Protein AF-A0A3A8ZY43-F1 (afdb_monomer_lite)

Foldseek 3Di:
DDDPDDAFAKKAFAQPDDQVDAAQNFGDHPVNNVRHRPIWGFHDDDPAFTATVVVPSPDTHGPRRIGHDDPQPLVVLCVVCVVVLVVLLVVVVVCVVPDVPPPPPDDDPDDDDPPVNDPDDDDSVNVSCVVSVHDPVSNVVSVVVVVVVD

Sequence (150 aa):
MSMKYEIGTKVRIRTDLETDKLYNGIDFSIDMKSYMGKEAKIVDCNENAYFLDVDNRFWSWGETMLKEVSNTPTLDRMLEIQEQSELCGEFLDWFLHKYAVFERRQKRESPFVNPDGASDYISKERLLAEFFDIDLDEAEREKESILKSL

Radius of gyration: 23.69 Å; chains: 1; bounding box: 51×38×63 Å

Secondary structure (DSSP, 8-state):
---SS-TT-EEEE-SS--TT-EETTEE--GGGGGGTT-EEEEEEE-SS-EEETTTTT-S-B-GGGEEE--S-HHHHHHHHTHHHHHHHHHHHHHHHHH--TT-TT-----S---TT-------HHHHHHHHTT--HHHHHHHHHHHHHH-

pLDDT: mean 80.47, std 15.91, range [41.66, 96.5]

Structure (mmCIF, N/CA/C/O backbone):
data_AF-A0A3A8ZY43-F1
#
_entry.id   AF-A0A3A8ZY43-F1
#
loop_
_atom_site.group_PDB
_atom_site.id
_atom_site.type_symbol
_atom_site.label_atom_id
_atom_site.label_alt_id
_atom_site.label_comp_id
_atom_site.label_asym_id
_atom_site.label_entity_id
_atom_site.label_seq_id
_atom_site.pdbx_PDB_ins_code
_atom_site.Cartn_x
_atom_site.Cartn_y
_atom_site.Cartn_z
_atom_site.occupancy
_atom_site.B_iso_or_equiv
_atom_site.auth_seq_id
_atom_site.auth_comp_id
_atom_site.auth_asym_id
_atom_site.auth_atom_id
_atom_site.pdbx_PDB_model_num
ATOM 1 N N . MET A 1 1 ? -8.017 11.923 23.241 1.00 50.66 1 MET A N 1
ATOM 2 C CA . MET A 1 1 ? -7.016 11.587 22.207 1.00 50.66 1 MET A CA 1
ATOM 3 C C . MET A 1 1 ? -7.756 11.501 20.886 1.00 50.66 1 MET A C 1
ATOM 5 O O . MET A 1 1 ? -8.877 11.014 20.899 1.00 50.66 1 MET A O 1
ATOM 9 N N . SER A 1 2 ? -7.213 12.062 19.805 1.00 70.31 2 SER A N 1
ATOM 10 C CA . SER A 1 2 ? -7.854 11.980 18.485 1.00 70.31 2 SER A CA 1
ATOM 11 C C . SER A 1 2 ? -7.453 10.667 17.825 1.00 70.31 2 SER A C 1
ATOM 13 O O . SER A 1 2 ? -6.277 10.317 17.871 1.00 70.31 2 SER A O 1
ATOM 15 N N . MET A 1 3 ? -8.413 9.960 17.234 1.00 80.69 3 MET A N 1
ATOM 16 C CA . MET A 1 3 ? -8.134 8.810 16.372 1.00 80.69 3 MET A CA 1
ATOM 17 C C . MET A 1 3 ? -7.307 9.262 15.163 1.00 80.69 3 MET A C 1
ATOM 19 O O . MET A 1 3 ? -7.569 10.334 14.613 1.00 80.69 3 MET A O 1
ATOM 23 N N . LYS A 1 4 ? -6.314 8.457 14.763 1.00 87.12 4 LYS A N 1
ATOM 24 C CA . LYS A 1 4 ? -5.488 8.711 13.574 1.00 87.12 4 LYS A CA 1
ATOM 25 C C . LYS A 1 4 ? -6.287 8.649 12.268 1.00 87.12 4 LYS A C 1
ATOM 27 O O . LYS A 1 4 ? -6.029 9.445 11.372 1.00 87.12 4 LYS A O 1
ATOM 32 N N . TYR A 1 5 ? -7.216 7.702 12.143 1.00 89.75 5 TYR A N 1
ATOM 33 C CA . TYR A 1 5 ? -7.958 7.472 10.905 1.00 89.75 5 TYR A CA 1
ATOM 34 C C . TYR A 1 5 ? -9.417 7.909 11.028 1.00 89.75 5 TYR A C 1
ATOM 36 O O . TYR A 1 5 ? -10.069 7.665 12.043 1.00 89.75 5 TYR A O 1
ATOM 44 N N . GLU A 1 6 ? -9.950 8.503 9.963 1.00 91.06 6 GLU A N 1
ATOM 45 C CA . GLU A 1 6 ? -11.357 8.895 9.889 1.00 91.06 6 GLU A CA 1
ATOM 46 C C . GLU A 1 6 ? -12.241 7.742 9.395 1.00 91.06 6 GLU A C 1
ATOM 48 O O . GLU A 1 6 ? -11.796 6.853 8.656 1.00 91.06 6 GLU A O 1
ATOM 53 N N . ILE A 1 7 ? -13.526 7.777 9.763 1.00 93.12 7 ILE A N 1
ATOM 54 C CA . ILE A 1 7 ? -14.520 6.832 9.249 1.00 93.12 7 ILE A CA 1
ATOM 55 C C . ILE A 1 7 ? -14.589 6.964 7.726 1.00 93.12 7 ILE A C 1
ATOM 57 O O . ILE A 1 7 ? -14.754 8.045 7.171 1.00 93.12 7 ILE A O 1
ATOM 61 N N . GLY A 1 8 ? -14.490 5.828 7.047 1.00 91.19 8 GLY A N 1
ATOM 62 C CA . GLY A 1 8 ? -14.466 5.733 5.597 1.00 91.19 8 GLY A CA 1
ATOM 63 C C . GLY A 1 8 ? -13.071 5.591 4.992 1.00 91.19 8 GLY A C 1
ATOM 64 O O . GLY A 1 8 ? -12.981 5.274 3.805 1.00 91.19 8 GLY A O 1
ATOM 65 N N . THR A 1 9 ? -12.009 5.746 5.785 1.00 91.81 9 THR A N 1
ATOM 66 C CA . THR A 1 9 ? -10.624 5.545 5.336 1.00 91.81 9 THR A CA 1
ATOM 67 C C . THR A 1 9 ? -10.378 4.087 4.951 1.00 91.81 9 THR A C 1
ATOM 69 O O . THR A 1 9 ? -10.833 3.163 5.635 1.00 91.81 9 THR A O 1
ATOM 72 N N . LYS A 1 10 ? -9.642 3.880 3.854 1.00 93.81 10 LYS A N 1
ATOM 73 C CA . LYS A 1 10 ? -9.174 2.562 3.421 1.00 93.81 10 LYS A CA 1
ATOM 74 C C . LYS A 1 10 ? -7.839 2.250 4.096 1.00 93.81 10 LYS A C 1
ATOM 76 O O . LYS A 1 10 ? -6.893 3.028 4.015 1.00 93.81 10 LYS A O 1
ATOM 81 N N . VAL A 1 11 ? -7.770 1.109 4.763 1.00 94.38 11 VAL A N 1
ATOM 82 C CA . VAL A 1 11 ? -6.606 0.646 5.524 1.00 94.38 11 VAL A CA 1
ATOM 83 C C . VAL A 1 11 ? -6.284 -0.796 5.155 1.00 94.38 11 VAL A C 1
ATOM 85 O O . VAL A 1 11 ? -7.124 -1.519 4.622 1.00 94.38 11 VAL A O 1
ATOM 88 N N . ARG A 1 12 ? -5.058 -1.235 5.428 1.00 95.00 12 ARG A N 1
ATOM 89 C CA . ARG A 1 12 ? -4.637 -2.630 5.286 1.00 95.00 12 ARG A CA 1
ATOM 90 C C . ARG A 1 12 ? -4.266 -3.179 6.652 1.00 95.00 12 ARG A C 1
ATOM 92 O O . ARG A 1 12 ? -3.552 -2.533 7.419 1.00 95.00 12 ARG A O 1
ATOM 99 N N . ILE A 1 13 ? -4.731 -4.385 6.946 1.00 95.50 13 ILE A N 1
ATOM 100 C CA . ILE A 1 13 ? -4.363 -5.090 8.173 1.00 95.50 13 ILE A CA 1
ATOM 101 C C . ILE A 1 13 ? -2.922 -5.579 8.025 1.00 95.50 13 ILE A C 1
ATOM 103 O O . ILE A 1 13 ? -2.552 -6.175 7.008 1.00 95.50 13 ILE A O 1
ATOM 107 N N . ARG A 1 14 ? -2.086 -5.312 9.028 1.00 94.81 14 ARG A N 1
ATOM 108 C CA . ARG A 1 14 ? -0.680 -5.731 9.044 1.00 94.81 14 ARG A CA 1
ATOM 109 C C . ARG A 1 14 ? -0.522 -7.253 8.941 1.00 94.81 14 ARG A C 1
ATOM 111 O O . ARG A 1 14 ? -1.378 -8.022 9.369 1.00 94.81 14 ARG A O 1
ATOM 118 N N . THR A 1 15 ? 0.596 -7.687 8.363 1.00 92.88 15 THR A N 1
ATOM 119 C CA . THR A 1 15 ? 0.928 -9.107 8.137 1.00 92.88 15 THR A CA 1
ATOM 120 C C . THR A 1 15 ? 1.914 -9.672 9.161 1.00 92.88 15 THR A C 1
ATOM 122 O O . THR A 1 15 ? 2.231 -10.853 9.118 1.00 92.88 15 THR A O 1
ATOM 125 N N . ASP A 1 16 ? 2.383 -8.848 10.091 1.00 92.62 16 ASP A N 1
ATOM 126 C CA . ASP A 1 16 ? 3.373 -9.168 11.122 1.00 92.62 16 ASP A CA 1
ATOM 127 C C . ASP A 1 16 ? 2.772 -9.124 12.544 1.00 92.62 16 ASP A C 1
ATOM 129 O O . ASP A 1 16 ? 3.465 -8.850 13.522 1.00 92.62 16 ASP A O 1
ATOM 133 N N . LEU A 1 17 ? 1.460 -9.359 12.660 1.00 92.06 17 LEU A N 1
ATOM 134 C CA . LEU A 1 17 ? 0.741 -9.383 13.936 1.00 92.06 17 LEU A CA 1
ATOM 135 C C . LEU A 1 17 ? 0.949 -10.709 14.684 1.00 92.06 17 LEU A C 1
ATOM 137 O O . LEU A 1 17 ? 0.879 -11.792 14.099 1.00 92.06 17 LEU A O 1
ATOM 141 N N . GLU A 1 18 ? 1.161 -10.619 15.997 1.00 91.38 18 GLU A N 1
ATOM 142 C CA . GLU A 1 18 ? 1.398 -11.755 16.893 1.00 91.38 18 GLU A CA 1
ATOM 143 C C . GLU A 1 18 ? 0.294 -11.854 17.950 1.00 91.38 18 GLU A C 1
ATOM 145 O O . GLU A 1 18 ? -0.161 -10.838 18.471 1.00 91.38 18 GLU A O 1
ATOM 150 N N . THR A 1 19 ? -0.125 -13.075 18.294 1.00 87.38 19 THR A N 1
ATOM 151 C CA . THR A 1 19 ? -1.305 -13.300 19.150 1.00 87.38 19 THR A CA 1
ATOM 152 C C . THR A 1 19 ? -1.106 -12.960 20.625 1.00 87.38 19 THR A C 1
ATOM 154 O O . THR A 1 19 ? -2.075 -12.704 21.328 1.00 87.38 19 THR A O 1
ATOM 157 N N . ASP A 1 20 ? 0.142 -12.907 21.089 1.00 83.00 20 ASP A N 1
ATOM 158 C CA . ASP A 1 20 ? 0.475 -12.643 22.496 1.00 83.00 20 ASP A CA 1
ATOM 159 C C . ASP A 1 20 ? 0.837 -11.167 22.747 1.00 83.00 20 ASP A C 1
ATOM 161 O O . ASP A 1 20 ? 1.311 -10.799 23.824 1.00 83.00 20 ASP A O 1
ATOM 165 N N . LYS A 1 21 ? 0.640 -10.304 21.740 1.00 87.88 21 LYS A N 1
ATOM 166 C CA . LYS A 1 21 ? 0.923 -8.870 21.813 1.00 87.88 21 LYS A CA 1
ATOM 167 C C . LYS A 1 21 ? -0.369 -8.065 21.863 1.00 87.88 21 LYS A C 1
ATOM 169 O O . LYS A 1 21 ? -1.321 -8.326 21.133 1.00 87.88 21 LYS A O 1
ATOM 174 N N . LEU A 1 22 ? -0.358 -7.034 22.705 1.00 87.31 22 LEU A N 1
ATOM 175 C CA . LEU A 1 22 ? -1.398 -6.015 22.729 1.00 87.31 22 LEU A CA 1
ATOM 176 C C . LEU A 1 22 ? -1.017 -4.878 21.786 1.00 87.31 22 LEU A C 1
ATOM 178 O O . LEU A 1 22 ? 0.070 -4.306 21.888 1.00 87.31 22 LEU A O 1
ATOM 182 N N . TYR A 1 23 ? -1.943 -4.507 20.915 1.00 88.44 23 TYR A N 1
ATOM 183 C CA . TYR A 1 23 ? -1.784 -3.402 19.982 1.00 88.44 23 TYR A CA 1
ATOM 184 C C . TYR A 1 23 ? -2.790 -2.325 20.358 1.00 88.44 23 TYR A C 1
ATOM 186 O O . TYR A 1 23 ? -3.994 -2.497 20.188 1.00 88.44 23 TYR A O 1
ATOM 194 N N . ASN A 1 24 ? -2.300 -1.222 20.924 1.00 87.12 24 ASN A N 1
ATOM 195 C CA . ASN A 1 24 ? -3.151 -0.149 21.444 1.00 87.12 24 ASN A CA 1
ATOM 196 C C . ASN A 1 24 ? -4.153 -0.625 22.523 1.00 87.12 24 ASN A C 1
ATOM 198 O O . ASN A 1 24 ? -5.273 -0.134 22.612 1.00 87.12 24 ASN A O 1
ATOM 202 N N . GLY A 1 25 ? -3.748 -1.617 23.327 1.00 85.12 25 GLY A N 1
ATOM 203 C CA . GLY A 1 25 ? -4.587 -2.221 24.368 1.00 85.12 25 GLY A CA 1
ATOM 204 C C . GLY A 1 25 ? -5.570 -3.287 23.875 1.00 85.12 25 GLY A C 1
ATOM 205 O O . GLY A 1 25 ? -6.341 -3.790 24.684 1.00 85.12 25 GLY A O 1
ATOM 206 N N . ILE A 1 26 ? -5.530 -3.646 22.588 1.00 89.44 26 ILE A N 1
ATOM 207 C CA . ILE A 1 26 ? -6.401 -4.659 21.978 1.00 89.44 26 ILE A CA 1
ATOM 208 C C . ILE A 1 26 ? -5.596 -5.925 21.698 1.00 89.44 26 ILE A C 1
ATOM 210 O O . ILE A 1 26 ? -4.472 -5.856 21.190 1.00 89.44 26 ILE A O 1
ATOM 214 N N . ASP A 1 27 ? -6.168 -7.072 22.045 1.00 90.75 27 ASP A N 1
ATOM 215 C CA . ASP A 1 27 ? -5.604 -8.387 21.790 1.00 90.75 27 ASP A CA 1
ATOM 216 C C . ASP A 1 27 ? -5.828 -8.825 20.341 1.00 90.75 27 ASP A C 1
ATOM 218 O O . ASP A 1 27 ? -6.857 -8.554 19.725 1.00 90.75 27 ASP A O 1
ATOM 222 N N . PHE A 1 28 ? -4.832 -9.505 19.778 1.00 92.31 28 PHE A N 1
ATOM 223 C CA . PHE A 1 28 ? -4.926 -10.075 18.442 1.00 92.31 28 PHE A CA 1
ATOM 224 C C . PHE A 1 28 ? -5.203 -11.580 18.539 1.00 92.31 28 PHE A C 1
ATOM 226 O O . PHE A 1 28 ? -4.316 -12.369 18.851 1.00 92.31 28 PHE A O 1
ATOM 233 N N . SER A 1 29 ? -6.439 -12.003 18.274 1.00 90.56 29 SER A N 1
ATOM 234 C CA . SER A 1 29 ? -6.827 -13.418 18.362 1.00 90.56 29 SER A CA 1
ATOM 235 C C . SER A 1 29 ? -6.336 -14.245 17.164 1.00 90.56 29 SER A C 1
ATOM 237 O O . SER A 1 29 ? -6.120 -13.740 16.061 1.00 90.56 29 SER A O 1
ATOM 239 N N . ILE A 1 30 ? -6.208 -15.563 17.349 1.00 91.75 30 ILE A N 1
ATOM 240 C CA . ILE A 1 30 ? -5.824 -16.494 16.281 1.00 91.75 30 ILE A CA 1
ATOM 241 C C . ILE A 1 30 ? -6.803 -16.473 15.098 1.00 91.75 30 ILE A C 1
ATOM 243 O O . ILE A 1 30 ? -6.369 -16.569 13.950 1.00 91.75 30 ILE A O 1
ATOM 247 N N . ASP A 1 31 ? -8.093 -16.262 15.357 1.00 91.94 31 ASP A N 1
ATOM 248 C CA . ASP A 1 31 ? -9.134 -16.212 14.323 1.00 91.94 31 ASP A CA 1
ATOM 249 C C . ASP A 1 31 ? -9.018 -14.952 13.447 1.00 91.94 31 ASP A C 1
ATOM 251 O O . ASP A 1 31 ? -9.405 -14.947 12.270 1.00 91.94 31 ASP A O 1
ATOM 255 N N . MET A 1 32 ? -8.394 -13.896 13.983 1.00 92.81 32 MET A N 1
ATOM 256 C CA . MET A 1 32 ? -8.139 -12.648 13.264 1.00 92.81 32 MET A CA 1
ATOM 257 C C . MET A 1 32 ? -7.049 -12.802 12.196 1.00 92.81 32 MET A C 1
ATOM 259 O O . MET A 1 32 ? -7.003 -12.013 11.250 1.00 92.81 32 MET A O 1
ATOM 263 N N . LYS A 1 33 ? -6.209 -13.848 12.271 1.00 92.50 33 LYS A N 1
ATOM 264 C CA . LYS A 1 33 ? -5.142 -14.105 11.284 1.00 92.50 33 LYS A CA 1
ATOM 265 C C . LYS A 1 33 ? -5.661 -14.224 9.857 1.00 92.50 33 LYS A C 1
ATOM 267 O O . LYS A 1 33 ? -4.975 -13.832 8.918 1.00 92.50 33 LYS A O 1
ATOM 272 N N . SER A 1 34 ? -6.888 -14.712 9.690 1.00 94.00 34 SER A N 1
ATOM 273 C CA . SER A 1 34 ? -7.538 -14.845 8.382 1.00 94.00 34 SER A CA 1
ATOM 274 C C . SER A 1 34 ? -7.769 -13.507 7.661 1.00 94.00 34 SER A C 1
ATOM 276 O O . SER A 1 34 ? -8.039 -13.500 6.456 1.00 94.00 34 SER A O 1
ATOM 278 N N . TYR A 1 35 ? -7.660 -12.377 8.369 1.00 94.62 35 TYR A N 1
ATOM 279 C CA . TYR A 1 35 ? -7.822 -11.029 7.821 1.00 94.62 35 TYR A CA 1
ATOM 280 C C . TYR A 1 35 ? -6.496 -10.298 7.579 1.00 94.62 35 TYR A C 1
ATOM 282 O O . TYR A 1 35 ? -6.494 -9.227 6.976 1.00 94.62 35 TYR A O 1
ATOM 290 N N . MET A 1 36 ? -5.362 -10.868 7.991 1.00 93.56 36 MET A N 1
ATOM 291 C CA . MET A 1 36 ? -4.050 -10.248 7.796 1.00 93.56 36 MET A CA 1
ATOM 292 C C . MET A 1 36 ? -3.756 -10.001 6.314 1.00 93.56 36 MET A C 1
ATOM 294 O O . MET A 1 36 ? -4.043 -10.833 5.455 1.00 93.56 36 MET A O 1
ATOM 298 N N . GLY A 1 37 ? -3.193 -8.831 6.011 1.00 91.94 37 GLY A N 1
ATOM 299 C CA . GLY A 1 37 ? -2.881 -8.402 4.648 1.00 91.94 37 GLY A CA 1
ATOM 300 C C . GLY A 1 37 ? -4.084 -7.937 3.827 1.00 91.94 37 GLY A C 1
ATOM 301 O O . GLY A 1 37 ? -3.879 -7.331 2.775 1.00 91.94 37 GLY A O 1
ATOM 302 N N . LYS A 1 38 ? -5.321 -8.158 4.290 1.00 94.19 38 LYS A N 1
ATOM 303 C CA . LYS A 1 38 ? -6.513 -7.678 3.588 1.00 94.19 38 LYS A CA 1
ATOM 304 C C . LYS A 1 38 ? -6.647 -6.169 3.723 1.00 94.19 38 LYS A C 1
ATOM 306 O O . LYS A 1 38 ? -6.336 -5.579 4.760 1.00 94.19 38 LYS A O 1
ATOM 311 N N . GLU A 1 39 ? -7.126 -5.559 2.650 1.00 94.75 39 GLU A N 1
ATOM 312 C CA . GLU A 1 39 ? -7.617 -4.189 2.676 1.00 94.75 39 GLU A CA 1
ATOM 313 C C . GLU A 1 39 ? -9.037 -4.169 3.230 1.00 94.75 39 GLU A C 1
ATOM 315 O O . GLU A 1 39 ? -9.836 -5.061 2.946 1.00 94.75 39 GLU A O 1
ATOM 320 N N . ALA A 1 40 ? -9.335 -3.148 4.018 1.00 94.69 40 ALA A N 1
ATOM 321 C CA . ALA A 1 40 ? -10.616 -2.951 4.663 1.00 94.69 40 ALA A CA 1
ATOM 322 C C . ALA A 1 40 ? -10.929 -1.458 4.755 1.00 94.69 40 ALA A C 1
ATOM 324 O O . ALA A 1 40 ? -10.044 -0.602 4.665 1.00 94.69 40 ALA A O 1
ATOM 325 N N . LYS A 1 41 ? -12.200 -1.140 4.955 1.00 96.12 41 LYS A N 1
ATOM 326 C CA . LYS A 1 41 ? -12.674 0.215 5.203 1.00 96.12 41 LYS A CA 1
ATOM 327 C C . LYS A 1 41 ? -13.048 0.364 6.668 1.00 96.12 41 LYS A C 1
ATOM 329 O O . LYS A 1 41 ? -13.749 -0.479 7.226 1.00 96.12 41 LYS A O 1
ATOM 334 N N . ILE A 1 42 ? -12.624 1.468 7.275 1.00 95.50 42 ILE A N 1
ATOM 335 C CA . ILE A 1 42 ? -13.070 1.832 8.620 1.00 95.50 42 ILE A CA 1
ATOM 336 C C . ILE A 1 42 ? -14.535 2.240 8.534 1.00 95.50 42 ILE A C 1
ATOM 338 O O . ILE A 1 42 ? -14.885 3.180 7.819 1.00 95.50 42 ILE A O 1
ATOM 342 N N . VAL A 1 43 ? -15.394 1.528 9.253 1.00 95.94 43 VAL A N 1
ATOM 343 C CA . VAL A 1 43 ? -16.840 1.788 9.268 1.00 95.94 43 VAL A CA 1
ATOM 344 C C . VAL A 1 43 ? -17.314 2.411 10.569 1.00 95.94 43 VAL A C 1
ATOM 346 O O . VAL A 1 43 ? -18.378 3.024 10.582 1.00 95.94 43 VAL A O 1
ATOM 349 N N . ASP A 1 44 ? -16.547 2.249 11.644 1.00 93.75 44 ASP A N 1
ATOM 350 C CA . ASP A 1 44 ? -16.844 2.811 12.957 1.00 93.75 44 ASP A CA 1
ATOM 351 C C . ASP A 1 44 ? -15.568 2.862 13.814 1.00 93.75 44 ASP A C 1
ATOM 353 O O . ASP A 1 44 ? -14.587 2.170 13.519 1.00 93.75 44 ASP A O 1
ATOM 357 N N . CYS A 1 45 ? -15.573 3.655 14.881 1.00 92.19 45 CYS A N 1
ATOM 358 C CA . CYS A 1 45 ? -14.468 3.726 15.837 1.00 92.19 45 CYS A CA 1
ATOM 359 C C . CYS A 1 45 ? -14.962 4.057 17.249 1.00 92.19 45 CYS A C 1
ATOM 361 O O . CYS A 1 45 ? -15.933 4.789 17.431 1.00 92.19 45 CYS A O 1
ATOM 363 N N . ASN A 1 46 ? -14.257 3.554 18.259 1.00 89.12 46 ASN A N 1
ATOM 364 C CA . ASN A 1 46 ? -14.413 3.972 19.651 1.00 89.12 46 ASN A CA 1
ATOM 365 C C . ASN A 1 46 ? -13.115 4.629 20.157 1.00 89.12 46 ASN A C 1
ATOM 367 O O . ASN A 1 46 ? -12.226 4.945 19.372 1.00 89.12 46 ASN A O 1
ATOM 371 N N . GLU A 1 47 ? -12.996 4.858 21.467 1.00 83.88 47 GLU A N 1
ATOM 372 C CA . GLU A 1 47 ? -11.846 5.567 22.043 1.00 83.88 47 GLU A CA 1
ATOM 373 C C . GLU A 1 47 ? -10.484 4.901 21.799 1.00 83.88 47 GLU A C 1
ATOM 375 O O . GLU A 1 47 ? -9.482 5.606 21.865 1.00 83.88 47 GLU A O 1
ATOM 380 N N . ASN A 1 48 ? -10.424 3.590 21.526 1.00 86.31 48 ASN A N 1
ATOM 381 C CA . ASN A 1 48 ? -9.159 2.856 21.372 1.00 86.31 48 ASN A CA 1
ATOM 382 C C . ASN A 1 48 ? -9.121 1.879 20.179 1.00 86.31 48 ASN A C 1
ATOM 384 O O . ASN A 1 48 ? -8.055 1.322 19.900 1.00 86.31 48 ASN A O 1
ATOM 388 N N . ALA A 1 49 ? -10.245 1.662 19.489 1.00 92.38 49 ALA A N 1
ATOM 389 C CA . ALA A 1 49 ? -10.419 0.639 18.461 1.00 92.38 49 ALA A CA 1
ATOM 390 C C . ALA A 1 49 ? -11.147 1.153 17.215 1.00 92.38 49 ALA A C 1
ATOM 392 O O . ALA A 1 49 ? -12.056 1.981 17.297 1.00 92.38 49 ALA A O 1
ATOM 393 N N . TYR A 1 50 ? -10.822 0.546 16.079 1.00 94.81 50 TYR A N 1
ATOM 394 C CA . TYR A 1 50 ? -11.538 0.665 14.816 1.00 94.81 50 TYR A CA 1
ATOM 395 C C . TYR A 1 50 ? -12.339 -0.603 14.530 1.00 94.81 50 TYR A C 1
ATOM 397 O O . TYR A 1 50 ? -11.909 -1.712 14.849 1.00 94.81 50 TYR A O 1
ATOM 405 N N . PHE A 1 51 ? -13.479 -0.433 13.871 1.00 95.38 51 PHE A N 1
ATOM 406 C CA . PHE A 1 51 ? -14.293 -1.518 13.340 1.00 95.38 51 PHE A CA 1
ATOM 407 C C . PHE A 1 51 ? -14.249 -1.475 11.819 1.00 95.38 51 PHE A C 1
ATOM 409 O O . PHE A 1 51 ? -14.360 -0.404 11.209 1.00 95.38 51 PHE A O 1
ATOM 416 N N . LEU A 1 52 ? -14.082 -2.645 11.211 1.00 96.50 52 LEU A N 1
ATOM 417 C CA . LEU A 1 52 ? -13.843 -2.788 9.782 1.00 96.50 52 LEU A CA 1
ATOM 418 C C . LEU A 1 52 ? -15.051 -3.417 9.080 1.00 96.50 52 LEU A C 1
ATOM 420 O O . LEU A 1 52 ? -15.882 -4.086 9.690 1.00 96.50 52 LEU A O 1
ATOM 424 N N . ASP A 1 53 ? -15.177 -3.181 7.780 1.00 96.25 53 ASP A N 1
ATOM 425 C CA . ASP A 1 53 ? -16.200 -3.823 6.948 1.00 96.25 53 ASP A CA 1
ATOM 426 C C . ASP A 1 53 ? -15.903 -5.304 6.673 1.00 96.25 53 ASP A C 1
ATOM 428 O O . ASP A 1 53 ? -16.826 -6.115 6.619 1.00 96.25 53 ASP A O 1
ATOM 432 N N . VAL A 1 54 ? -14.623 -5.662 6.538 1.00 95.19 54 VAL A N 1
ATOM 433 C CA . VAL A 1 54 ? -14.158 -6.992 6.110 1.00 95.19 54 VAL A CA 1
ATOM 434 C C . VAL A 1 54 ? -14.619 -8.134 7.020 1.00 95.19 54 VAL A C 1
ATOM 436 O O . VAL A 1 54 ? -14.770 -9.266 6.562 1.00 95.19 54 VAL A O 1
ATOM 439 N N . ASP A 1 55 ? -14.860 -7.843 8.295 1.00 93.94 55 ASP A N 1
ATOM 440 C CA . ASP A 1 55 ? -15.332 -8.787 9.307 1.00 93.94 55 ASP A CA 1
ATOM 441 C C . ASP A 1 55 ? -16.745 -8.451 9.813 1.00 93.94 55 ASP A C 1
ATOM 443 O O . ASP A 1 55 ? -17.195 -9.012 10.808 1.00 93.94 55 ASP A O 1
ATOM 447 N N . ASN A 1 56 ? -17.461 -7.550 9.131 1.00 93.62 56 ASN A N 1
ATOM 448 C CA . ASN A 1 56 ? -18.758 -7.023 9.554 1.00 93.62 56 ASN A CA 1
ATOM 449 C C . ASN A 1 56 ? -18.747 -6.423 10.972 1.00 93.62 56 ASN A C 1
ATOM 451 O O . ASN A 1 56 ? -19.703 -6.609 11.727 1.00 93.62 56 ASN A O 1
ATOM 455 N N . ARG A 1 57 ? -17.694 -5.671 11.324 1.00 94.12 57 ARG A N 1
ATOM 456 C CA . ARG A 1 57 ? -17.502 -5.024 12.637 1.00 94.12 57 ARG A CA 1
ATOM 457 C C . ARG A 1 57 ? -17.348 -6.008 13.792 1.00 94.12 57 ARG A C 1
ATOM 459 O O . ARG A 1 57 ? -17.573 -5.636 14.942 1.00 94.12 57 ARG A O 1
ATOM 466 N N . PHE A 1 58 ? -17.024 -7.262 13.496 1.00 94.38 58 PHE A N 1
ATOM 467 C CA . PHE A 1 58 ? -16.976 -8.304 14.512 1.00 94.38 58 PHE A CA 1
ATOM 468 C C . PHE A 1 58 ? -15.774 -8.131 15.444 1.00 94.38 58 PHE A C 1
ATOM 470 O O . PHE A 1 58 ? -15.913 -8.308 16.654 1.00 94.38 58 PHE A O 1
ATOM 477 N N . TRP A 1 59 ? -14.612 -7.750 14.903 1.00 94.94 59 TRP A N 1
ATOM 478 C CA . TRP A 1 59 ? -13.405 -7.543 15.695 1.00 94.94 59 TRP A CA 1
ATOM 479 C C . TRP A 1 59 ? -13.111 -6.064 15.933 1.00 94.94 59 TRP A C 1
ATOM 481 O O . TRP A 1 59 ? -13.433 -5.187 15.131 1.00 94.94 59 TRP A O 1
ATOM 491 N N . SER A 1 60 ? -12.460 -5.808 17.066 1.00 93.88 60 SER A N 1
ATOM 492 C CA . SER A 1 60 ? -11.854 -4.519 17.382 1.00 93.88 60 SER A CA 1
ATOM 493 C C . SER A 1 60 ? -10.423 -4.509 16.855 1.00 93.88 60 SER A C 1
ATOM 495 O O . SER A 1 60 ? -9.662 -5.431 17.132 1.00 93.88 60 SER A O 1
ATOM 497 N N . TRP A 1 61 ? -10.046 -3.470 16.116 1.00 94.56 61 TRP A N 1
ATOM 498 C CA . TRP A 1 61 ? -8.713 -3.338 15.529 1.00 94.56 61 TRP A CA 1
ATOM 499 C C . TRP A 1 61 ? -7.992 -2.126 16.106 1.00 94.56 61 TRP A C 1
ATOM 501 O O . TRP A 1 61 ? -8.493 -1.005 16.037 1.00 94.56 61 TRP A O 1
ATOM 511 N N . GLY A 1 62 ? -6.807 -2.333 16.676 1.00 92.44 62 GLY A N 1
ATOM 512 C CA . GLY A 1 62 ? -5.989 -1.234 17.192 1.00 92.44 62 GLY A CA 1
ATOM 513 C C . GLY A 1 62 ? -5.360 -0.415 16.072 1.00 92.44 62 GLY A C 1
ATOM 514 O O . GLY A 1 62 ? -5.036 -0.949 15.014 1.00 92.44 62 GLY A O 1
ATOM 515 N N . GLU A 1 63 ? -5.113 0.873 16.323 1.00 91.94 63 GLU A N 1
ATOM 516 C CA . GLU A 1 63 ? -4.437 1.758 15.362 1.00 91.94 63 GLU A CA 1
ATOM 517 C C . GLU A 1 63 ? -3.132 1.150 14.838 1.00 91.94 63 GLU A C 1
ATOM 519 O O . GLU A 1 63 ? -2.875 1.139 13.637 1.00 91.94 63 GLU A O 1
ATOM 524 N N . THR A 1 64 ? -2.338 0.568 15.737 1.00 92.12 64 THR A N 1
ATOM 525 C CA . THR A 1 64 ? -1.040 -0.029 15.414 1.00 92.12 64 THR A CA 1
ATOM 526 C C . THR A 1 64 ? -1.142 -1.383 14.706 1.00 92.12 64 THR A C 1
ATOM 528 O O . THR A 1 64 ? -0.117 -1.894 14.251 1.00 92.12 64 THR A O 1
ATOM 531 N N . MET A 1 65 ? -2.344 -1.957 14.569 1.00 93.38 65 MET A N 1
ATOM 532 C CA . MET A 1 65 ? -2.602 -3.143 13.742 1.00 93.38 65 MET A CA 1
ATOM 533 C C . MET A 1 65 ? -2.861 -2.791 12.269 1.00 93.38 65 MET A C 1
ATOM 535 O O . MET A 1 65 ? -2.850 -3.673 11.407 1.00 93.38 65 MET A O 1
ATOM 539 N N . LEU A 1 66 ? -3.097 -1.511 11.978 1.00 93.88 66 LEU A N 1
ATOM 540 C CA . LEU A 1 66 ? -3.529 -1.018 10.677 1.00 93.88 66 LEU A CA 1
ATOM 541 C C . LEU A 1 66 ? -2.436 -0.161 10.042 1.00 93.88 66 LEU A C 1
ATOM 543 O O . LEU A 1 66 ? -1.735 0.596 10.715 1.00 93.88 66 LEU A O 1
ATOM 547 N N . LYS A 1 67 ? -2.317 -0.252 8.722 1.00 92.38 67 LYS A N 1
ATOM 548 C CA . LYS A 1 67 ? -1.493 0.651 7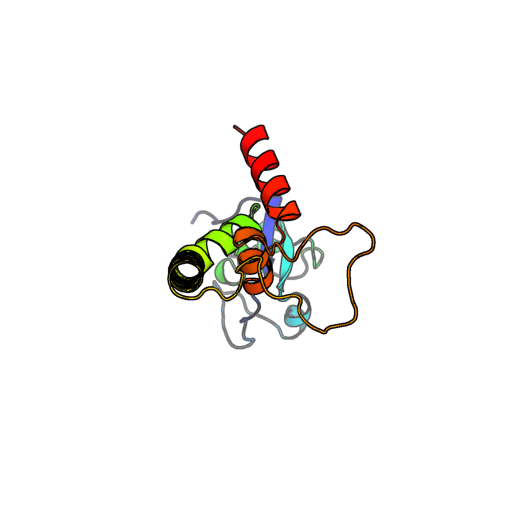.916 1.00 92.38 67 LYS A CA 1
ATOM 549 C C . LYS A 1 67 ? -2.336 1.321 6.843 1.00 92.38 67 LYS A C 1
ATOM 551 O O . LYS A 1 67 ? -3.342 0.766 6.402 1.00 92.38 67 LYS A O 1
ATOM 556 N N . GLU A 1 68 ? -1.920 2.509 6.433 1.00 88.50 68 GLU A N 1
ATOM 557 C CA . GLU A 1 68 ? -2.557 3.226 5.332 1.00 88.50 68 GLU A CA 1
ATOM 558 C C . GLU A 1 68 ? -2.409 2.428 4.037 1.00 88.50 68 GLU A C 1
ATOM 560 O O . GLU A 1 68 ? -1.391 1.772 3.799 1.00 88.50 68 GLU A O 1
ATOM 565 N N . VAL A 1 69 ? -3.463 2.448 3.225 1.00 84.06 69 VAL A N 1
ATOM 566 C CA . VAL A 1 69 ? -3.384 2.014 1.833 1.00 84.06 69 VAL A CA 1
ATOM 567 C C . VAL A 1 69 ? -3.069 3.264 1.040 1.00 84.06 69 VAL A C 1
ATOM 569 O O . VAL A 1 69 ? -3.881 4.189 1.013 1.00 84.06 69 VAL A O 1
ATOM 572 N N . SER A 1 70 ? -1.889 3.314 0.434 1.00 74.25 70 SER A N 1
ATOM 573 C CA . SER A 1 70 ? -1.590 4.391 -0.491 1.00 74.25 70 SER A CA 1
ATOM 574 C C . SER A 1 70 ? -2.491 4.280 -1.713 1.00 74.25 70 SER A C 1
ATOM 576 O O . SER A 1 70 ? -2.797 3.193 -2.205 1.00 74.25 70 SER A O 1
ATOM 578 N N . ASN A 1 71 ? -2.944 5.432 -2.197 1.00 70.94 71 ASN A N 1
ATOM 579 C CA . ASN A 1 71 ? -3.698 5.509 -3.448 1.00 70.94 71 ASN A CA 1
ATOM 580 C C . ASN A 1 71 ? -2.775 5.425 -4.675 1.00 70.94 71 ASN A C 1
ATOM 582 O O . ASN A 1 71 ? -3.264 5.433 -5.800 1.00 70.94 71 ASN A O 1
ATOM 586 N N . THR A 1 72 ? -1.459 5.380 -4.448 1.00 76.06 72 THR A N 1
ATOM 587 C CA . THR A 1 72 ? -0.404 5.396 -5.465 1.00 76.06 72 THR A CA 1
ATOM 588 C C . THR A 1 72 ? 0.659 4.329 -5.162 1.00 76.06 72 THR A C 1
ATOM 590 O O . THR A 1 72 ? 1.821 4.663 -4.913 1.00 76.06 72 THR A O 1
ATOM 593 N N . PRO A 1 73 ? 0.271 3.042 -5.081 1.00 77.62 73 PRO A N 1
ATOM 594 C CA . PRO A 1 73 ? 1.191 1.963 -4.726 1.00 77.62 73 PRO A CA 1
ATOM 595 C C . PRO A 1 73 ? 2.358 1.828 -5.712 1.00 77.62 73 PRO A C 1
ATOM 597 O O . PRO A 1 73 ? 3.462 1.467 -5.302 1.00 77.62 73 PRO A O 1
ATOM 600 N N . THR A 1 74 ? 2.147 2.142 -6.992 1.00 79.50 74 THR A N 1
ATOM 601 C CA . THR A 1 74 ? 3.208 2.096 -8.003 1.00 79.50 74 THR A CA 1
ATOM 602 C C . THR A 1 74 ? 4.195 3.240 -7.804 1.00 79.50 74 THR A C 1
ATOM 604 O O . THR A 1 74 ? 5.403 3.010 -7.838 1.00 79.50 74 THR A O 1
ATOM 607 N N . LEU A 1 75 ? 3.709 4.453 -7.516 1.00 79.81 75 LEU A N 1
ATOM 608 C CA . LEU A 1 75 ? 4.574 5.587 -7.173 1.00 79.81 75 LEU A CA 1
ATOM 609 C C . LEU A 1 75 ? 5.429 5.308 -5.930 1.00 79.81 75 LEU A C 1
ATOM 611 O O . LEU A 1 75 ? 6.627 5.586 -5.942 1.00 79.81 75 LEU A O 1
ATOM 615 N N . ASP A 1 76 ? 4.838 4.740 -4.878 1.00 81.12 76 ASP A N 1
ATOM 616 C CA . ASP A 1 76 ? 5.572 4.405 -3.653 1.00 81.12 76 ASP A CA 1
ATOM 617 C C . ASP A 1 76 ? 6.688 3.400 -3.943 1.00 81.12 76 ASP A C 1
ATOM 619 O O . ASP A 1 76 ? 7.833 3.600 -3.539 1.00 81.12 76 ASP A O 1
ATOM 623 N N . ARG A 1 77 ? 6.380 2.357 -4.726 1.00 80.81 77 ARG A N 1
ATOM 624 C CA . ARG A 1 77 ? 7.372 1.369 -5.159 1.00 80.81 77 ARG A CA 1
ATOM 625 C C . ARG A 1 77 ? 8.483 2.013 -5.986 1.00 80.81 77 ARG A C 1
ATOM 627 O O . ARG A 1 77 ? 9.645 1.679 -5.782 1.00 80.81 77 ARG A O 1
ATOM 634 N N . MET A 1 78 ? 8.150 2.946 -6.883 1.00 81.00 78 MET A N 1
ATOM 635 C CA . MET A 1 78 ? 9.132 3.694 -7.679 1.00 81.00 78 MET A CA 1
ATOM 636 C C . MET A 1 78 ? 10.062 4.552 -6.811 1.00 81.00 78 MET A C 1
ATOM 638 O O . MET A 1 78 ? 11.246 4.645 -7.126 1.00 81.00 78 MET A O 1
ATOM 642 N N . LEU A 1 79 ? 9.558 5.147 -5.725 1.00 84.38 79 LEU A N 1
ATOM 643 C CA . LEU A 1 79 ? 10.371 5.901 -4.765 1.00 84.38 79 LEU A CA 1
ATOM 644 C C . LEU A 1 79 ? 11.296 4.985 -3.952 1.00 84.38 79 LEU A C 1
ATOM 646 O O . LEU A 1 79 ? 12.466 5.312 -3.772 1.00 84.38 79 LEU A O 1
ATOM 650 N N . GLU A 1 80 ? 10.805 3.827 -3.497 1.00 85.25 80 GLU A N 1
ATOM 651 C CA . GLU A 1 80 ? 11.602 2.855 -2.730 1.00 85.25 80 GLU A CA 1
ATOM 652 C C . GLU A 1 80 ? 12.817 2.338 -3.513 1.00 85.25 80 GLU A C 1
ATOM 654 O O . GLU A 1 80 ? 13.904 2.182 -2.956 1.00 85.25 80 GLU A O 1
ATOM 659 N N . ILE A 1 81 ? 12.645 2.082 -4.810 1.00 87.00 81 ILE A N 1
ATOM 660 C CA . ILE A 1 81 ? 13.702 1.552 -5.685 1.00 87.00 81 ILE A CA 1
ATOM 661 C C . ILE A 1 81 ? 14.471 2.644 -6.431 1.00 87.00 81 ILE A C 1
ATOM 663 O O . ILE A 1 81 ? 15.349 2.306 -7.222 1.00 87.00 81 ILE A O 1
ATOM 667 N N . GLN A 1 82 ? 14.150 3.926 -6.229 1.00 86.94 82 GLN A N 1
ATOM 668 C CA . GLN A 1 82 ? 14.675 5.026 -7.040 1.00 86.94 82 GLN A CA 1
ATOM 669 C C . GLN A 1 82 ? 16.207 5.007 -7.102 1.00 86.94 82 GLN A C 1
ATOM 671 O O . GLN A 1 82 ? 16.776 4.964 -8.189 1.00 86.94 82 GLN A O 1
ATOM 676 N N . GLU A 1 83 ? 16.867 4.956 -5.944 1.00 85.88 83 GLU A N 1
ATOM 677 C CA . GLU A 1 83 ? 18.333 4.956 -5.845 1.00 85.88 83 GLU A CA 1
ATOM 678 C C . GLU A 1 83 ? 18.952 3.735 -6.549 1.00 85.88 83 GLU A C 1
ATOM 680 O O . GLU A 1 83 ? 19.950 3.842 -7.264 1.00 85.88 83 GLU A O 1
ATOM 685 N N . GLN A 1 84 ? 18.329 2.560 -6.407 1.00 89.00 84 GLN A N 1
ATOM 686 C CA . GLN A 1 84 ? 18.790 1.336 -7.064 1.00 89.00 84 GLN A CA 1
ATOM 687 C C . GLN A 1 84 ? 18.582 1.396 -8.579 1.00 89.00 84 GLN A C 1
ATOM 689 O O . GLN A 1 84 ? 19.458 0.989 -9.339 1.00 89.00 84 GLN A O 1
ATOM 694 N N . SER A 1 85 ? 17.440 1.918 -9.023 1.00 86.94 85 SER A N 1
ATOM 695 C CA . SER A 1 85 ? 17.111 2.082 -10.435 1.00 86.94 85 SER A CA 1
ATOM 696 C C . SER A 1 85 ? 18.020 3.101 -11.110 1.00 86.94 85 SER A C 1
ATOM 698 O O . SER A 1 85 ? 18.445 2.873 -12.242 1.00 86.94 85 SER A O 1
ATOM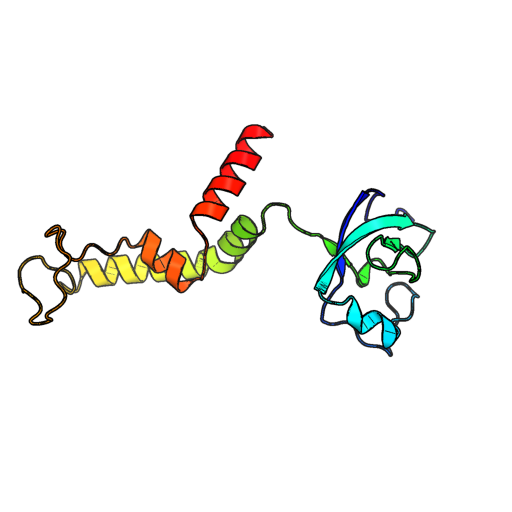 700 N N . GLU A 1 86 ? 18.357 4.195 -10.429 1.00 88.50 86 GLU A N 1
ATOM 701 C CA . GLU A 1 86 ? 19.323 5.189 -10.901 1.00 88.50 86 GLU A CA 1
ATOM 702 C C . GLU A 1 86 ? 20.710 4.560 -11.064 1.00 88.50 86 GLU A C 1
ATOM 704 O O . GLU A 1 86 ? 21.282 4.628 -12.152 1.00 88.50 86 GLU A O 1
ATOM 709 N N . LEU A 1 87 ? 21.204 3.837 -10.052 1.00 90.25 87 LEU A N 1
ATOM 710 C CA . LEU A 1 87 ? 22.490 3.138 -10.128 1.00 90.25 87 LEU A CA 1
ATOM 711 C C . LEU A 1 87 ? 22.516 2.087 -11.252 1.00 90.25 87 LEU A C 1
ATOM 713 O O . LEU A 1 87 ? 23.496 1.981 -11.994 1.00 90.25 87 LEU A O 1
ATOM 717 N N . CYS A 1 88 ? 21.438 1.313 -11.409 1.00 87.75 88 CYS A N 1
ATOM 718 C CA . CYS A 1 88 ? 21.290 0.368 -12.515 1.00 87.75 88 CYS A CA 1
ATOM 719 C C . CYS A 1 88 ? 21.244 1.085 -13.870 1.00 87.75 88 CYS A C 1
ATOM 721 O O . CYS A 1 88 ? 21.845 0.606 -14.829 1.00 87.75 88 CYS A O 1
ATOM 723 N N . GLY A 1 89 ? 20.577 2.236 -13.954 1.00 85.00 89 GLY A N 1
ATOM 724 C CA . GLY A 1 89 ? 20.529 3.076 -15.145 1.00 85.00 89 GLY A CA 1
ATOM 725 C C . GLY A 1 89 ? 21.907 3.599 -15.543 1.00 85.00 89 GLY A C 1
ATOM 726 O O . GLY A 1 89 ? 22.299 3.441 -16.697 1.00 85.00 89 GLY A O 1
ATOM 727 N N . GLU A 1 90 ? 22.672 4.135 -14.591 1.00 87.69 90 GLU A N 1
ATOM 728 C CA . GLU A 1 90 ? 24.048 4.595 -14.808 1.00 87.69 90 GLU A CA 1
ATOM 729 C C . GLU A 1 90 ? 24.977 3.449 -15.216 1.00 87.69 90 GLU A C 1
ATOM 731 O O . GLU A 1 90 ? 25.792 3.597 -16.130 1.00 87.69 90 GLU A O 1
ATOM 736 N N . PHE A 1 91 ? 24.835 2.283 -14.577 1.00 86.38 91 PHE A N 1
ATOM 737 C CA . PHE A 1 91 ? 25.574 1.085 -14.960 1.00 86.38 91 PHE A CA 1
ATOM 738 C C . PHE A 1 91 ? 25.241 0.658 -16.389 1.00 86.38 91 PHE A C 1
ATOM 740 O O . PHE A 1 91 ? 26.158 0.360 -17.152 1.00 86.38 91 PHE A O 1
ATOM 747 N N . LEU A 1 92 ? 23.960 0.640 -16.768 1.00 81.06 92 LEU A N 1
ATOM 748 C CA . LEU A 1 92 ? 23.532 0.310 -18.126 1.00 81.06 92 LEU A CA 1
ATOM 749 C C . LEU A 1 92 ? 24.054 1.338 -19.131 1.00 81.06 92 LEU A C 1
ATOM 751 O O . LEU A 1 92 ? 24.592 0.938 -20.158 1.00 81.06 92 LEU A O 1
ATOM 755 N N . ASP A 1 93 ? 23.989 2.634 -18.832 1.00 80.00 93 ASP A N 1
ATOM 756 C CA . ASP A 1 93 ? 24.520 3.686 -19.703 1.00 80.00 93 AS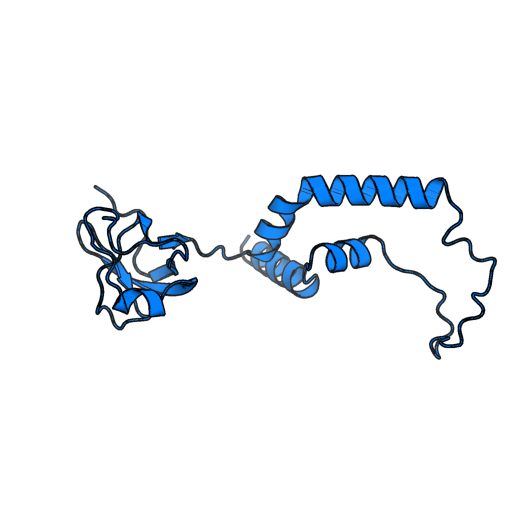P A CA 1
ATOM 757 C C . ASP A 1 93 ? 26.042 3.550 -19.880 1.00 80.00 93 ASP A C 1
ATOM 759 O O . ASP A 1 93 ? 26.549 3.591 -21.004 1.00 80.00 93 ASP A O 1
ATOM 763 N N . TRP A 1 94 ? 26.784 3.293 -18.798 1.00 82.75 94 TRP A N 1
ATOM 764 C CA . TRP A 1 94 ? 28.216 2.992 -18.854 1.00 82.75 94 TRP A CA 1
ATOM 765 C C . TRP A 1 94 ? 28.510 1.708 -19.638 1.00 82.75 94 TRP A C 1
ATOM 767 O O . TRP A 1 94 ? 29.440 1.671 -20.447 1.00 82.75 94 TRP A O 1
ATOM 777 N N . PHE A 1 95 ? 27.727 0.653 -19.413 1.00 75.44 95 PHE A N 1
ATOM 778 C CA . PHE A 1 95 ? 27.898 -0.648 -20.049 1.00 75.44 95 PHE A CA 1
ATOM 779 C C . PHE A 1 95 ? 27.651 -0.553 -21.555 1.00 75.44 95 PHE A C 1
ATOM 781 O O . PHE A 1 95 ? 28.470 -1.041 -22.330 1.00 75.44 95 PHE A O 1
ATOM 788 N N . LEU A 1 96 ? 26.590 0.146 -21.965 1.00 68.94 96 LEU A N 1
ATOM 789 C CA . LEU A 1 96 ? 26.260 0.444 -23.360 1.00 68.94 96 LEU A CA 1
ATOM 790 C C . LEU A 1 96 ? 27.300 1.356 -24.021 1.00 68.94 96 LEU A C 1
ATOM 792 O O . LEU A 1 96 ? 27.609 1.182 -25.197 1.00 68.94 96 LEU A O 1
ATOM 796 N N . HIS A 1 97 ? 27.855 2.319 -23.279 1.00 68.88 97 HIS A N 1
ATOM 797 C CA . HIS A 1 97 ? 28.894 3.216 -23.784 1.00 68.88 97 HIS A CA 1
ATOM 798 C C . HIS A 1 97 ? 30.239 2.503 -23.984 1.00 68.88 97 HIS A C 1
ATOM 800 O O . HIS A 1 97 ? 30.960 2.786 -24.940 1.00 68.88 97 HIS A O 1
ATOM 806 N N . LYS A 1 98 ? 30.602 1.596 -23.069 1.00 66.75 98 LYS A N 1
ATOM 807 C CA . LYS A 1 98 ? 31.924 0.957 -23.034 1.00 66.75 98 LYS A CA 1
ATOM 808 C C . LYS A 1 98 ? 31.986 -0.356 -23.804 1.00 66.75 98 LYS A C 1
ATOM 810 O O . LYS A 1 98 ? 33.044 -0.704 -24.328 1.00 66.75 98 LYS A O 1
ATOM 815 N N . TYR A 1 99 ? 30.880 -1.088 -23.860 1.00 60.97 99 TYR A N 1
ATOM 816 C CA . TYR A 1 99 ? 30.790 -2.354 -24.561 1.00 60.97 99 TYR A CA 1
ATOM 817 C C . TYR A 1 99 ? 29.746 -2.260 -25.668 1.00 60.97 99 TYR A C 1
ATOM 819 O O . TYR A 1 99 ? 28.567 -2.013 -25.437 1.00 60.97 99 TYR A O 1
ATOM 827 N N . ALA A 1 100 ? 30.188 -2.565 -26.884 1.00 56.88 100 ALA A N 1
ATOM 828 C CA . ALA A 1 100 ? 29.389 -2.734 -28.092 1.00 56.88 100 ALA A CA 1
ATOM 829 C C . ALA A 1 100 ? 28.418 -3.941 -28.036 1.00 56.88 100 ALA A C 1
ATOM 831 O O . ALA A 1 100 ? 28.184 -4.607 -29.041 1.00 56.88 100 ALA A O 1
ATOM 832 N N . VAL A 1 101 ? 27.855 -4.277 -26.870 1.00 52.12 101 VAL A N 1
ATOM 833 C CA . VAL A 1 101 ? 27.012 -5.473 -26.668 1.00 52.12 101 VAL A CA 1
ATOM 834 C C . VAL A 1 101 ? 25.679 -5.366 -27.434 1.00 52.12 101 VAL A C 1
ATOM 836 O O . VAL A 1 101 ? 25.026 -6.380 -27.669 1.00 52.12 101 VAL A O 1
ATOM 839 N N . PHE A 1 102 ? 25.338 -4.162 -27.919 1.00 50.38 102 PHE A N 1
ATOM 840 C CA . PHE A 1 102 ? 24.222 -3.879 -28.832 1.00 50.38 102 PHE A CA 1
ATOM 841 C C . PHE A 1 102 ? 24.659 -3.137 -30.116 1.00 50.38 102 PHE A C 1
ATOM 843 O O . PHE A 1 102 ? 23.869 -2.411 -30.724 1.00 50.38 102 PHE A O 1
ATOM 850 N N . GLU A 1 103 ? 25.917 -3.271 -30.561 1.00 46.31 103 GLU A N 1
ATOM 851 C CA . GLU A 1 103 ? 26.301 -2.730 -31.871 1.00 46.31 103 GLU A CA 1
ATOM 852 C C . GLU A 1 103 ? 25.597 -3.488 -33.010 1.00 46.31 103 GLU A C 1
ATOM 854 O O . GLU A 1 103 ? 25.727 -4.701 -33.164 1.00 46.31 103 GLU A O 1
ATOM 859 N N . ARG A 1 104 ? 24.913 -2.716 -33.867 1.00 46.53 104 ARG A N 1
ATOM 860 C CA . ARG A 1 104 ? 24.169 -3.057 -35.103 1.00 46.53 104 ARG A CA 1
ATOM 861 C C . ARG A 1 104 ? 24.837 -4.019 -36.112 1.00 46.53 104 ARG A C 1
ATOM 863 O O . ARG A 1 104 ? 24.284 -4.213 -37.194 1.00 46.53 104 ARG A O 1
ATOM 870 N N . ARG A 1 105 ? 26.032 -4.565 -35.860 1.00 45.94 105 ARG A N 1
ATOM 871 C CA . ARG A 1 105 ? 26.870 -5.219 -36.884 1.00 45.94 105 ARG A CA 1
ATOM 872 C C . ARG A 1 105 ? 27.141 -6.713 -36.719 1.00 45.94 105 ARG A C 1
ATOM 874 O O . ARG A 1 105 ? 27.827 -7.262 -37.577 1.00 45.94 105 ARG A O 1
ATOM 881 N N . GLN A 1 106 ? 26.558 -7.405 -35.744 1.00 42.00 106 GLN A N 1
ATOM 882 C CA . GLN A 1 106 ? 26.541 -8.872 -35.770 1.00 42.00 106 GLN A CA 1
ATOM 883 C C . GLN A 1 106 ? 25.122 -9.414 -35.640 1.00 42.00 106 GLN A C 1
ATOM 885 O O . GLN A 1 106 ? 24.484 -9.295 -34.600 1.00 42.00 106 GLN A O 1
ATOM 890 N N . LYS A 1 107 ? 24.646 -10.047 -36.722 1.00 41.75 107 LYS A N 1
ATOM 891 C CA . LYS A 1 107 ? 23.529 -10.993 -36.665 1.00 41.75 107 LYS A CA 1
ATOM 892 C C . LYS A 1 107 ? 23.848 -12.023 -35.581 1.00 41.75 107 LYS A C 1
ATOM 894 O O . LYS A 1 107 ? 24.835 -12.743 -35.716 1.00 41.75 107 LYS A O 1
ATOM 899 N N . ARG A 1 108 ? 23.016 -12.126 -34.545 1.00 41.66 108 ARG A N 1
ATOM 900 C CA . ARG A 1 108 ? 22.988 -13.339 -33.724 1.00 41.66 108 ARG A CA 1
ATOM 901 C C . ARG A 1 108 ? 22.520 -14.493 -34.610 1.00 41.66 108 ARG A C 1
ATOM 903 O O . ARG A 1 108 ? 21.532 -14.359 -35.325 1.00 41.66 108 ARG A O 1
ATOM 910 N N . GLU A 1 109 ? 23.213 -15.625 -34.560 1.00 43.91 109 GLU A N 1
ATOM 911 C CA . GLU A 1 109 ? 22.802 -16.870 -35.229 1.00 43.91 109 GLU A CA 1
ATOM 912 C C . GLU A 1 109 ? 21.637 -17.577 -34.499 1.00 43.91 109 GLU A C 1
ATOM 914 O O . GLU A 1 109 ? 21.546 -18.803 -34.521 1.00 43.91 109 GLU A O 1
ATOM 919 N N . SER A 1 110 ? 20.739 -16.846 -33.823 1.00 45.12 110 SER A N 1
ATOM 920 C CA . SER A 1 110 ? 19.549 -17.450 -33.214 1.00 45.12 110 SER A CA 1
ATOM 921 C C . SER A 1 110 ? 18.322 -17.337 -34.136 1.00 45.12 110 SER A C 1
ATOM 923 O O . SER A 1 110 ? 18.158 -16.334 -34.829 1.00 45.12 110 SER A O 1
ATOM 925 N N . PRO A 1 111 ? 17.435 -18.352 -34.171 1.00 45.03 111 PRO A N 1
ATOM 926 C CA . PRO A 1 111 ? 16.463 -18.532 -35.259 1.00 45.03 111 PRO A CA 1
ATOM 927 C C . PRO A 1 111 ? 15.196 -17.676 -35.132 1.00 45.03 111 PRO A C 1
ATOM 929 O O . PRO A 1 111 ? 14.336 -17.720 -36.009 1.00 45.03 111 PRO A O 1
ATOM 932 N N . PHE A 1 112 ? 15.040 -16.935 -34.037 1.00 46.16 112 PHE A N 1
ATOM 933 C CA . PHE A 1 112 ? 13.805 -16.226 -33.709 1.00 46.16 112 PHE A CA 1
ATOM 934 C C . PHE A 1 112 ? 13.918 -14.756 -34.114 1.00 46.16 112 PHE A C 1
ATOM 936 O O . PHE A 1 112 ? 14.038 -13.863 -33.283 1.00 46.16 112 PHE A O 1
ATOM 943 N N . VAL A 1 113 ? 13.919 -14.524 -35.425 1.00 47.41 113 VAL A N 1
ATOM 944 C CA . VAL A 1 113 ? 13.705 -13.197 -36.007 1.00 47.41 113 VAL A CA 1
ATOM 945 C C . VAL A 1 113 ? 12.208 -12.898 -35.911 1.00 47.41 113 VAL A C 1
ATOM 947 O O . VAL A 1 113 ? 11.398 -13.667 -36.432 1.00 47.41 113 VAL A O 1
ATOM 950 N N . ASN A 1 114 ? 11.832 -11.802 -35.248 1.00 47.34 114 ASN A N 1
ATOM 951 C CA . ASN A 1 114 ? 10.448 -11.330 -35.268 1.00 47.34 114 ASN A CA 1
ATOM 952 C C . ASN A 1 114 ? 10.032 -11.009 -36.724 1.00 47.34 114 ASN A C 1
ATOM 954 O O . ASN A 1 114 ? 10.844 -10.456 -37.474 1.00 47.34 114 ASN A O 1
ATOM 958 N N . PRO A 1 115 ? 8.799 -11.346 -37.158 1.00 47.16 11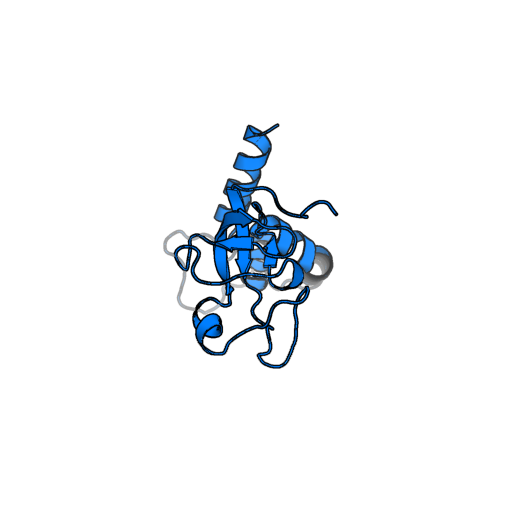5 PRO A N 1
ATOM 959 C CA . PRO A 1 115 ? 8.363 -11.233 -38.560 1.00 47.16 115 PRO A CA 1
ATOM 960 C C . PRO A 1 115 ? 8.425 -9.825 -39.176 1.00 47.16 115 PRO A C 1
ATOM 962 O O . PRO A 1 115 ? 8.270 -9.681 -40.386 1.00 47.16 115 PRO A O 1
ATOM 965 N N . ASP A 1 116 ? 8.622 -8.791 -38.363 1.00 49.88 116 ASP A N 1
ATOM 966 C CA . ASP A 1 116 ? 8.598 -7.375 -38.728 1.00 49.88 116 ASP A CA 1
ATOM 967 C C . ASP A 1 116 ? 9.990 -6.763 -38.981 1.00 49.88 116 ASP A C 1
ATOM 969 O O . ASP A 1 116 ? 10.088 -5.613 -39.406 1.00 49.88 116 ASP A O 1
ATOM 973 N N . GLY A 1 117 ? 11.078 -7.513 -38.769 1.00 47.06 117 GLY A N 1
ATOM 974 C CA . GLY A 1 117 ? 12.439 -7.037 -39.047 1.00 47.06 117 GLY A CA 1
ATOM 975 C C . GLY A 1 117 ? 12.919 -5.903 -38.128 1.00 47.06 117 GLY A C 1
ATOM 976 O O . GLY A 1 117 ? 13.942 -5.275 -38.419 1.00 47.06 117 GLY A O 1
ATOM 977 N N . ALA A 1 118 ? 12.221 -5.641 -37.019 1.00 42.97 118 ALA A N 1
ATOM 978 C CA . ALA A 1 118 ? 12.641 -4.666 -36.023 1.00 42.97 118 ALA A CA 1
ATOM 979 C C . ALA A 1 118 ? 13.742 -5.272 -35.134 1.00 42.97 118 ALA A C 1
ATOM 981 O O . ALA A 1 118 ? 13.498 -6.070 -34.235 1.00 42.97 118 ALA A O 1
ATOM 982 N N . SER A 1 119 ? 14.985 -4.902 -35.437 1.00 45.81 119 SER A N 1
ATOM 983 C CA . SER A 1 119 ? 16.192 -5.177 -34.650 1.00 45.81 119 SER A CA 1
ATOM 984 C C . SER A 1 119 ? 15.994 -4.914 -33.148 1.00 45.81 119 SER A C 1
ATOM 986 O O . SER A 1 119 ? 15.713 -3.774 -32.799 1.00 45.81 119 SER A O 1
ATOM 988 N N . ASP A 1 120 ? 16.221 -5.931 -32.304 1.00 51.41 120 ASP A N 1
ATOM 989 C CA . ASP A 1 120 ? 16.887 -5.986 -30.976 1.00 51.41 120 ASP A CA 1
ATOM 990 C C . ASP A 1 120 ? 16.969 -4.724 -30.071 1.00 51.41 120 ASP A C 1
ATOM 992 O O . ASP A 1 120 ? 17.889 -4.593 -29.263 1.00 51.41 120 ASP A O 1
ATOM 996 N N . TYR A 1 121 ? 16.041 -3.772 -30.153 1.00 52.38 121 TYR A N 1
ATOM 997 C CA . TYR A 1 121 ? 16.030 -2.594 -29.288 1.00 52.38 121 TYR A CA 1
ATOM 998 C C . TYR A 1 121 ? 15.273 -2.903 -27.994 1.00 52.38 121 TYR A C 1
ATOM 1000 O O . TYR A 1 121 ? 14.051 -2.774 -27.917 1.00 52.38 121 TYR A O 1
ATOM 1008 N N . ILE A 1 122 ? 16.011 -3.319 -26.967 1.00 61.28 122 ILE A N 1
ATOM 1009 C CA . ILE A 1 122 ? 15.505 -3.352 -25.594 1.00 61.28 122 ILE A CA 1
ATOM 1010 C C . ILE A 1 122 ? 15.648 -1.930 -25.033 1.00 61.28 122 ILE A C 1
ATOM 1012 O O . ILE A 1 122 ? 16.763 -1.451 -24.838 1.00 61.28 122 ILE A O 1
ATOM 1016 N N . SER A 1 123 ? 14.529 -1.236 -24.807 1.00 69.81 123 SER A N 1
ATOM 1017 C CA . SER A 1 123 ? 14.528 0.065 -24.116 1.00 69.81 123 SER A CA 1
ATOM 1018 C C . SER A 1 123 ? 15.040 -0.115 -22.684 1.00 69.81 123 SER A C 1
ATOM 1020 O O . SER A 1 123 ? 14.594 -1.023 -21.979 1.00 69.81 123 SER A O 1
ATOM 1022 N N . LYS A 1 124 ? 15.964 0.758 -22.258 1.00 74.88 124 LYS A N 1
ATOM 1023 C CA . LYS A 1 124 ? 16.513 0.787 -20.892 1.00 74.88 124 LYS A CA 1
ATOM 1024 C C . LYS A 1 124 ? 15.392 0.895 -19.863 1.00 74.88 124 LYS A C 1
ATOM 1026 O O . LYS A 1 124 ? 15.386 0.173 -18.875 1.00 74.88 124 LYS A O 1
ATOM 1031 N N . GLU A 1 125 ? 14.423 1.756 -20.137 1.00 76.19 125 GLU A N 1
ATOM 1032 C CA . GLU A 1 125 ? 13.272 2.031 -19.283 1.00 76.19 125 GLU A CA 1
ATOM 1033 C C . GLU A 1 125 ? 12.392 0.786 -19.140 1.00 76.19 125 GLU A C 1
ATOM 1035 O O . GLU A 1 125 ? 12.008 0.427 -18.031 1.00 76.19 125 GLU A O 1
ATOM 1040 N N . ARG A 1 126 ? 12.141 0.070 -20.245 1.00 78.12 126 ARG A N 1
ATOM 1041 C CA . ARG A 1 126 ? 11.374 -1.182 -20.222 1.00 78.12 126 ARG A CA 1
ATOM 1042 C C . ARG A 1 126 ? 12.109 -2.301 -19.482 1.00 78.12 126 ARG A C 1
ATOM 1044 O O . ARG A 1 126 ? 11.476 -3.047 -18.746 1.00 78.12 126 ARG A O 1
ATOM 1051 N N . LEU A 1 127 ? 13.428 -2.405 -19.656 1.00 80.12 127 LEU A N 1
ATOM 1052 C CA . LEU A 1 127 ? 14.248 -3.404 -18.966 1.00 80.12 127 LEU A CA 1
ATOM 1053 C C . LEU A 1 127 ? 14.306 -3.151 -17.458 1.00 80.12 127 LEU A C 1
ATOM 1055 O O . LEU A 1 127 ? 14.205 -4.093 -16.681 1.00 80.12 127 LEU A O 1
ATOM 1059 N N . LEU A 1 128 ? 14.462 -1.891 -17.044 1.00 83.75 128 LEU A N 1
ATOM 1060 C CA . LEU A 1 128 ? 14.440 -1.518 -15.630 1.00 83.75 128 LEU A CA 1
ATOM 1061 C C . LEU A 1 128 ? 13.058 -1.776 -15.024 1.00 83.75 128 LEU A C 1
ATOM 1063 O O . LEU A 1 128 ? 12.975 -2.368 -13.954 1.00 83.75 128 LEU A O 1
ATOM 1067 N N . ALA A 1 129 ? 11.982 -1.414 -15.727 1.00 84.94 129 ALA A N 1
ATOM 1068 C CA . ALA A 1 129 ? 10.627 -1.710 -15.275 1.00 84.94 129 ALA A CA 1
ATOM 1069 C C . ALA A 1 129 ? 10.397 -3.217 -15.089 1.00 84.94 129 ALA A C 1
ATOM 1071 O O . ALA A 1 129 ? 9.880 -3.629 -14.058 1.00 84.94 129 ALA A O 1
ATOM 1072 N N . GLU A 1 130 ? 10.849 -4.049 -16.030 1.00 83.62 130 GLU A N 1
ATOM 1073 C CA . GLU A 1 130 ? 10.773 -5.509 -15.902 1.00 83.62 130 GLU A CA 1
ATOM 1074 C C . GLU A 1 130 ? 11.638 -6.034 -14.745 1.00 83.62 130 GLU A C 1
ATOM 1076 O O . GLU A 1 130 ? 11.182 -6.856 -13.956 1.00 83.62 130 GLU A O 1
ATOM 1081 N N . PHE A 1 131 ? 12.867 -5.531 -14.598 1.00 85.00 131 PHE A N 1
ATOM 1082 C CA . PHE A 1 131 ? 13.792 -5.950 -13.543 1.00 85.00 131 PHE A CA 1
ATOM 1083 C C . PHE A 1 131 ? 13.264 -5.650 -12.135 1.00 85.00 131 PHE A C 1
ATOM 1085 O O . PHE A 1 131 ? 13.427 -6.465 -11.227 1.00 85.00 131 PHE A O 1
ATOM 1092 N N . PHE A 1 132 ? 12.622 -4.496 -11.958 1.00 86.12 132 PHE A N 1
ATOM 1093 C CA . PHE A 1 132 ? 12.028 -4.091 -10.686 1.00 86.12 132 PHE A CA 1
ATOM 1094 C C . PHE A 1 132 ? 10.559 -4.502 -10.532 1.00 86.12 132 PHE A C 1
ATOM 1096 O O . PHE A 1 132 ? 9.965 -4.215 -9.488 1.00 86.12 132 PHE A O 1
ATOM 1103 N N . ASP A 1 133 ? 9.991 -5.197 -11.524 1.00 85.25 133 ASP A N 1
ATOM 1104 C CA . ASP A 1 133 ? 8.594 -5.641 -11.544 1.00 85.25 133 ASP A CA 1
ATOM 1105 C C . ASP A 1 133 ? 7.621 -4.455 -11.330 1.00 85.25 133 ASP A C 1
ATOM 1107 O O . ASP A 1 133 ? 6.769 -4.438 -10.443 1.00 85.25 133 ASP A O 1
ATOM 1111 N N . ILE A 1 134 ? 7.821 -3.408 -12.137 1.00 86.00 134 ILE A N 1
ATOM 1112 C CA . ILE A 1 134 ? 6.989 -2.202 -12.213 1.00 86.00 134 ILE A CA 1
ATOM 1113 C C . ILE A 1 134 ? 6.047 -2.326 -13.413 1.00 86.00 134 ILE A C 1
ATOM 1115 O O . ILE A 1 134 ? 6.497 -2.427 -14.558 1.00 86.00 134 ILE A O 1
ATOM 1119 N N . ASP A 1 135 ? 4.741 -2.237 -13.166 1.00 84.56 135 ASP A N 1
ATOM 1120 C CA . ASP A 1 135 ? 3.745 -2.093 -14.227 1.00 84.56 135 ASP A CA 1
ATOM 1121 C C . ASP A 1 135 ? 3.714 -0.631 -14.711 1.00 84.56 135 ASP A C 1
ATOM 1123 O O . ASP A 1 135 ? 3.221 0.274 -14.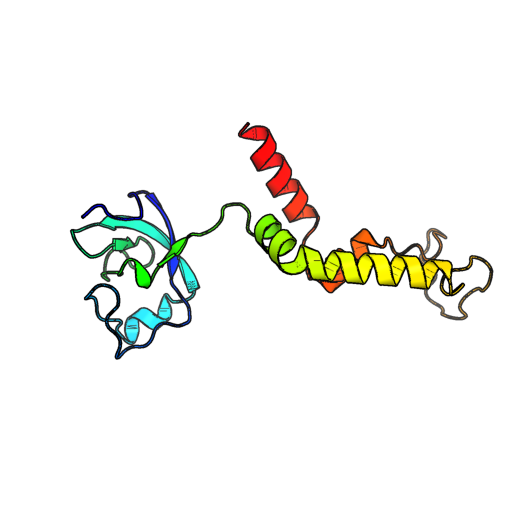034 1.00 84.56 135 ASP A O 1
ATOM 1127 N N . LEU A 1 136 ? 4.272 -0.395 -15.901 1.00 79.38 136 LEU A N 1
ATOM 1128 C CA . LEU A 1 136 ? 4.313 0.931 -16.523 1.00 79.38 136 LEU A CA 1
ATOM 1129 C C . LEU A 1 136 ? 2.918 1.463 -16.882 1.00 79.38 136 LEU A C 1
ATOM 1131 O O . LEU A 1 136 ? 2.701 2.675 -16.835 1.00 79.38 136 LEU A O 1
ATOM 1135 N N . ASP A 1 137 ? 1.975 0.583 -17.223 1.00 83.81 137 ASP A N 1
ATOM 1136 C CA . ASP A 1 137 ? 0.609 0.991 -17.537 1.00 83.81 137 ASP A CA 1
ATOM 1137 C C . ASP A 1 137 ? -0.126 1.405 -16.254 1.00 83.81 137 ASP A C 1
ATOM 1139 O O . ASP A 1 137 ? -0.937 2.332 -16.274 1.00 83.81 13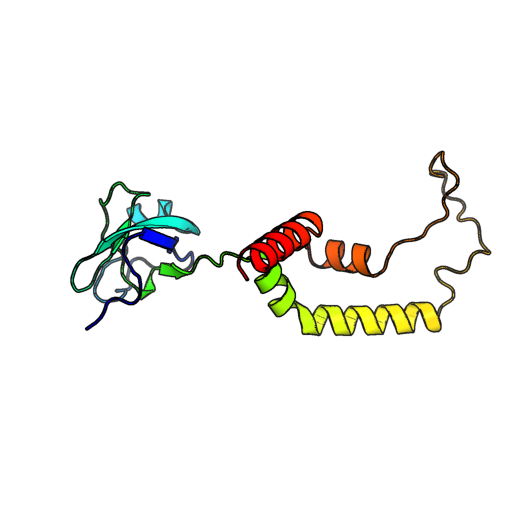7 ASP A O 1
ATOM 1143 N N . GLU A 1 138 ? 0.141 0.735 -15.128 1.00 83.50 138 GLU A N 1
ATOM 1144 C CA . GLU A 1 138 ? -0.367 1.142 -13.812 1.00 83.50 138 GLU A CA 1
ATOM 1145 C C . GLU A 1 138 ? 0.222 2.476 -13.358 1.00 83.50 138 GLU A C 1
ATOM 1147 O O . GLU A 1 138 ? -0.536 3.362 -12.958 1.00 83.50 138 GLU A O 1
ATOM 1152 N N . ALA A 1 139 ? 1.531 2.667 -13.528 1.00 83.44 139 ALA A N 1
ATOM 1153 C CA . ALA A 1 139 ? 2.202 3.925 -13.214 1.00 83.44 139 ALA A CA 1
ATOM 1154 C C . ALA A 1 139 ? 1.595 5.115 -13.981 1.00 83.44 139 ALA A C 1
ATOM 1156 O O . ALA A 1 139 ? 1.334 6.171 -13.397 1.00 83.44 139 ALA A O 1
ATOM 1157 N N . GLU A 1 140 ? 1.324 4.958 -15.282 1.00 83.00 140 GLU A N 1
ATOM 1158 C CA . GLU A 1 140 ? 0.724 6.033 -16.082 1.00 83.00 140 GLU A CA 1
ATOM 1159 C C . GLU A 1 140 ? -0.738 6.292 -15.675 1.00 83.00 140 GLU A C 1
ATOM 1161 O O . GLU A 1 140 ? -1.151 7.449 -15.579 1.00 83.00 140 GLU A O 1
ATOM 1166 N N . ARG A 1 141 ? -1.513 5.246 -15.340 1.00 84.88 141 ARG A N 1
ATOM 1167 C CA . ARG A 1 141 ? -2.875 5.406 -14.794 1.00 84.88 141 ARG A CA 1
ATOM 1168 C C . ARG A 1 141 ? -2.876 6.174 -13.472 1.00 84.88 141 ARG A C 1
ATOM 1170 O O . ARG A 1 141 ? -3.700 7.074 -13.296 1.00 84.88 141 ARG A O 1
ATOM 1177 N N . GLU A 1 142 ? -1.970 5.837 -12.554 1.00 84.75 142 GLU A N 1
ATOM 1178 C CA . GLU A 1 142 ? -1.815 6.548 -11.280 1.00 84.75 142 GLU A CA 1
ATOM 1179 C C . GLU A 1 142 ? -1.454 8.019 -11.517 1.00 84.75 142 GLU A C 1
ATOM 1181 O O . GLU A 1 142 ? -2.115 8.913 -10.984 1.00 84.75 142 GLU A O 1
ATOM 1186 N N . LYS A 1 143 ? -0.476 8.288 -12.389 1.00 83.69 143 LYS A N 1
ATOM 1187 C CA . LYS A 1 143 ? -0.073 9.645 -12.778 1.00 83.69 143 LYS A CA 1
ATOM 1188 C C . LYS A 1 143 ? -1.235 10.453 -13.355 1.00 83.69 143 LYS A C 1
ATOM 1190 O O . LYS A 1 143 ? -1.437 11.602 -12.959 1.00 83.69 143 LYS A O 1
ATOM 1195 N N . GLU A 1 144 ? -2.022 9.875 -14.260 1.00 85.00 144 GLU A N 1
ATOM 1196 C CA . GLU A 1 144 ? -3.214 10.535 -14.794 1.00 85.00 144 GLU A CA 1
ATOM 1197 C C . GLU A 1 144 ? -4.249 10.843 -13.707 1.00 85.00 144 GLU A C 1
ATOM 1199 O O . GLU A 1 144 ? -4.884 11.897 -13.749 1.00 85.00 144 GLU A O 1
ATOM 1204 N N . SER A 1 145 ? -4.442 9.933 -12.748 1.00 82.06 145 SER A N 1
ATOM 1205 C CA . SER A 1 145 ? -5.367 10.139 -11.631 1.00 82.06 145 SER A CA 1
ATOM 1206 C C . SER A 1 145 ? -4.924 11.304 -10.746 1.00 82.06 145 SER A C 1
ATOM 1208 O O . SER A 1 145 ? -5.752 12.138 -10.382 1.00 82.06 145 SER A O 1
ATOM 1210 N N . ILE A 1 146 ? -3.623 11.405 -10.452 1.00 82.69 146 ILE A N 1
ATOM 1211 C CA . ILE A 1 146 ? -3.048 12.526 -9.697 1.00 82.69 146 ILE A CA 1
ATOM 1212 C C . ILE A 1 146 ? -3.272 13.835 -10.460 1.00 82.69 146 ILE A C 1
ATOM 1214 O O . ILE A 1 146 ? -3.819 14.782 -9.899 1.00 82.69 146 ILE A O 1
ATOM 1218 N N . LEU A 1 147 ? -2.932 13.882 -11.753 1.00 81.81 147 LEU A N 1
ATOM 1219 C CA . LEU A 1 147 ? -3.082 15.086 -12.579 1.00 81.81 147 LEU A CA 1
ATOM 1220 C C . LEU A 1 147 ? -4.536 15.555 -12.712 1.00 81.81 147 LEU A C 1
ATOM 1222 O O . LEU A 1 147 ? -4.775 16.754 -12.780 1.00 81.81 147 LEU A O 1
ATOM 1226 N N . LYS A 1 148 ? -5.506 14.635 -12.738 1.00 82.06 148 LYS A N 1
ATOM 1227 C CA . LYS A 1 148 ? -6.943 14.970 -12.758 1.00 82.06 148 LYS A CA 1
ATOM 1228 C C . LYS A 1 148 ? -7.457 15.503 -11.415 1.00 82.06 148 LYS A C 1
ATOM 1230 O O . LYS A 1 148 ? -8.543 16.073 -11.381 1.00 82.06 148 LYS A O 1
ATOM 1235 N N . SER A 1 149 ? -6.723 15.271 -10.325 1.00 75.94 149 SER A N 1
ATOM 1236 C CA . SER A 1 149 ? -7.085 15.704 -8.968 1.00 75.94 149 SER A CA 1
ATOM 1237 C C . SER A 1 149 ? -6.456 17.039 -8.536 1.00 75.94 149 SER A C 1
ATOM 1239 O O . SER A 1 149 ? -6.798 17.535 -7.462 1.00 75.94 149 SER A O 1
ATOM 1241 N N . LEU A 1 150 ? -5.567 17.605 -9.365 1.00 67.75 150 LEU A N 1
ATOM 1242 C CA . LEU A 1 150 ? -4.959 18.938 -9.224 1.00 67.75 150 LEU A CA 1
ATOM 1243 C C . LEU A 1 150 ? -5.829 20.034 -9.856 1.00 67.75 150 LEU A C 1
ATOM 1245 O O . LEU A 1 150 ? -5.858 21.142 -9.276 1.00 67.75 150 LEU A O 1
#